Protein AF-R7V181-F1 (afdb_monomer_lite)

InterPro domains:
  IPR027806 Harbinger transposase-derived nuclease domain [PF13359] (1-72)

Radius of gyration: 14.09 Å; chains: 1; bounding box: 42×21×38 Å

Secondary structure (DSSP, 8-state):
-TTTEETTTTEE-EE--EEE-TTS-EEEEPPPEETTS-HHHHHHHSSHHHHS-TT------TT---HHHHHTT----

Organism: Capitella teleta (NCBI:txid283909)

Sequence (77 aa):
QQSTFSTYKNRNTAKALVGITQGGMVSFVSAAYGGSISDRQIVERSSLVRKCDCADKIMADKGFNVQDMFESQNTNF

Structure (mmCIF, N/CA/C/O backbone):
data_AF-R7V181-F1
#
_entry.id   AF-R7V181-F1
#
loop_
_atom_site.group_PDB
_atom_site.id
_atom_site.type_symbol
_atom_site.label_atom_id
_atom_site.label_alt_id
_atom_site.label_comp_id
_atom_site.label_asym_id
_atom_site.label_entity_id
_atom_site.label_seq_id
_atom_site.pdbx_PDB_ins_code
_atom_site.Cartn_x
_atom_site.Cartn_y
_atom_site.Cartn_z
_atom_site.occupancy
_atom_site.B_iso_or_equiv
_atom_site.auth_seq_id
_atom_site.auth_comp_id
_atom_site.auth_asym_id
_atom_site.auth_atom_id
_atom_site.pdbx_PDB_model_num
ATOM 1 N N . GLN A 1 1 ? 11.065 -4.440 -22.480 1.00 50.06 1 GLN A N 1
ATOM 2 C CA . GLN A 1 1 ? 11.929 -3.919 -21.391 1.00 50.06 1 GLN A CA 1
ATOM 3 C C . GLN A 1 1 ? 11.447 -2.585 -20.791 1.00 50.06 1 GLN A C 1
ATOM 5 O O . GLN A 1 1 ? 12.038 -2.136 -19.823 1.00 50.06 1 GLN A O 1
ATOM 10 N N . GLN A 1 2 ? 10.359 -1.969 -21.279 1.00 59.34 2 GLN A N 1
ATOM 11 C CA . GLN A 1 2 ? 9.883 -0.663 -20.785 1.00 59.34 2 GLN A CA 1
ATOM 12 C C . GLN A 1 2 ? 9.146 -0.728 -19.426 1.00 59.34 2 GLN A C 1
ATOM 14 O O . GLN A 1 2 ? 9.098 0.262 -18.710 1.00 59.34 2 GLN A O 1
ATOM 19 N N . SER A 1 3 ? 8.618 -1.898 -19.042 1.00 60.78 3 SER A N 1
ATOM 20 C CA . SER A 1 3 ? 7.772 -2.091 -17.846 1.00 60.78 3 SER A CA 1
ATOM 21 C C . SER A 1 3 ? 8.513 -2.089 -16.499 1.00 60.78 3 SER A C 1
ATOM 23 O O . SER A 1 3 ? 7.889 -2.094 -15.441 1.00 60.78 3 SER A O 1
ATOM 25 N N . THR A 1 4 ? 9.843 -2.146 -16.505 1.00 67.19 4 THR A N 1
ATOM 26 C CA . THR A 1 4 ? 10.676 -2.145 -15.289 1.00 67.19 4 THR A CA 1
ATOM 27 C C . THR A 1 4 ? 11.493 -0.870 -15.147 1.00 67.19 4 THR A C 1
ATOM 29 O O . THR A 1 4 ? 11.975 -0.585 -14.052 1.00 67.19 4 THR A O 1
ATOM 32 N N . PHE A 1 5 ? 11.635 -0.087 -16.216 1.00 67.56 5 PHE A N 1
ATOM 33 C CA . PHE A 1 5 ? 12.446 1.119 -16.211 1.00 67.56 5 PHE A CA 1
ATOM 34 C C . PHE A 1 5 ? 11.705 2.246 -15.489 1.00 67.56 5 PHE A C 1
ATOM 36 O O . PHE A 1 5 ? 10.661 2.713 -15.940 1.00 67.56 5 PHE A O 1
ATOM 43 N N . SER A 1 6 ? 12.244 2.683 -14.353 1.00 64.44 6 SER A N 1
ATOM 44 C CA . SER A 1 6 ? 11.724 3.844 -13.641 1.00 64.44 6 SER A CA 1
ATOM 45 C C . SER A 1 6 ? 12.484 5.081 -14.094 1.00 64.44 6 SER A C 1
ATOM 47 O O . SER A 1 6 ? 13.651 5.251 -13.742 1.00 64.44 6 SER A O 1
ATOM 49 N N . THR A 1 7 ? 11.816 5.977 -14.821 1.00 68.88 7 THR A N 1
ATOM 50 C CA . THR A 1 7 ? 12.388 7.275 -15.219 1.00 68.88 7 THR A CA 1
ATOM 51 C C . THR A 1 7 ? 12.869 8.073 -14.005 1.00 68.88 7 THR A C 1
ATOM 53 O O . THR A 1 7 ? 13.900 8.730 -14.065 1.00 68.88 7 THR A O 1
ATOM 56 N N . TYR A 1 8 ? 12.183 7.938 -12.865 1.00 72.81 8 TYR A N 1
ATOM 57 C CA . TYR A 1 8 ? 12.552 8.591 -11.607 1.00 72.81 8 TYR A CA 1
ATOM 58 C C . TYR A 1 8 ? 13.907 8.123 -11.044 1.00 72.81 8 TYR A C 1
ATOM 60 O O . TYR A 1 8 ? 14.625 8.910 -10.434 1.00 72.81 8 TYR A O 1
ATOM 68 N N . LYS A 1 9 ? 14.279 6.849 -11.240 1.00 75.88 9 LYS A N 1
ATOM 69 C CA . LYS A 1 9 ? 15.549 6.273 -10.748 1.00 75.88 9 LYS A CA 1
ATOM 70 C C . LYS A 1 9 ? 16.577 6.009 -11.853 1.00 75.88 9 LYS A C 1
ATOM 72 O O . LYS A 1 9 ? 17.673 5.547 -11.549 1.00 75.88 9 LYS A O 1
ATOM 77 N N . ASN A 1 10 ? 16.225 6.277 -13.112 1.00 77.44 10 ASN A N 1
ATOM 78 C CA . ASN A 1 10 ? 17.043 6.045 -14.304 1.00 77.44 10 ASN A CA 1
ATOM 79 C C . ASN A 1 10 ? 17.656 4.625 -14.377 1.00 77.44 10 ASN A C 1
ATOM 81 O O . ASN A 1 10 ? 18.786 4.425 -14.824 1.00 77.44 10 ASN A O 1
ATOM 85 N N . ARG A 1 11 ? 16.927 3.623 -13.872 1.00 78.69 11 ARG A N 1
ATOM 86 C CA . ARG A 1 11 ? 17.320 2.207 -13.854 1.00 78.69 11 ARG A CA 1
ATOM 87 C C . ARG A 1 11 ? 16.070 1.332 -13.787 1.00 78.69 11 ARG A C 1
ATOM 89 O O . ARG A 1 11 ? 14.996 1.789 -13.393 1.00 78.69 11 ARG A O 1
ATOM 96 N N . ASN A 1 12 ? 16.219 0.060 -14.150 1.00 79.19 12 ASN A N 1
ATOM 97 C CA . ASN A 1 12 ? 15.203 -0.947 -13.878 1.00 79.19 12 ASN A CA 1
ATOM 98 C C . ASN A 1 12 ? 15.034 -1.128 -12.367 1.00 79.19 12 ASN A C 1
ATOM 100 O O . ASN A 1 12 ? 15.994 -1.465 -11.673 1.00 79.19 12 ASN A O 1
ATOM 104 N N . THR A 1 13 ? 13.826 -0.905 -11.868 1.00 83.94 13 THR A N 1
ATOM 105 C CA . THR A 1 13 ? 13.475 -1.115 -10.463 1.00 83.94 13 THR A CA 1
ATOM 106 C C . THR A 1 13 ? 12.322 -2.102 -10.356 1.00 83.94 13 THR A C 1
ATOM 108 O O . THR A 1 13 ? 11.607 -2.357 -11.325 1.00 83.94 13 THR A O 1
ATOM 111 N N . ALA A 1 14 ? 12.160 -2.682 -9.172 1.00 86.12 14 ALA A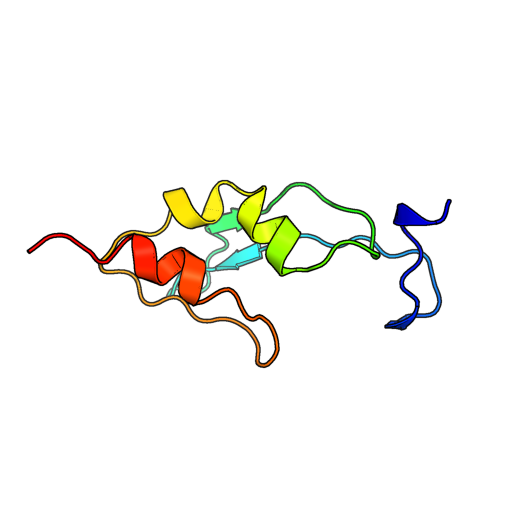 N 1
ATOM 112 C CA . ALA A 1 14 ? 10.963 -3.408 -8.787 1.00 86.12 14 ALA A CA 1
ATOM 113 C C . ALA A 1 14 ? 10.320 -2.683 -7.601 1.00 86.12 14 ALA A C 1
ATOM 115 O O . ALA A 1 14 ? 11.016 -2.055 -6.801 1.00 86.12 14 ALA A O 1
ATOM 116 N N . LYS A 1 15 ? 8.997 -2.756 -7.508 1.00 89.25 15 LYS A N 1
ATOM 117 C CA . LYS A 1 15 ? 8.194 -2.190 -6.425 1.00 89.25 15 LYS A CA 1
ATOM 118 C C . LYS A 1 15 ? 7.410 -3.303 -5.742 1.00 89.25 15 LYS A C 1
ATOM 120 O O . LYS A 1 15 ? 6.920 -4.209 -6.411 1.00 89.25 15 LYS A O 1
ATOM 125 N N . ALA A 1 16 ? 7.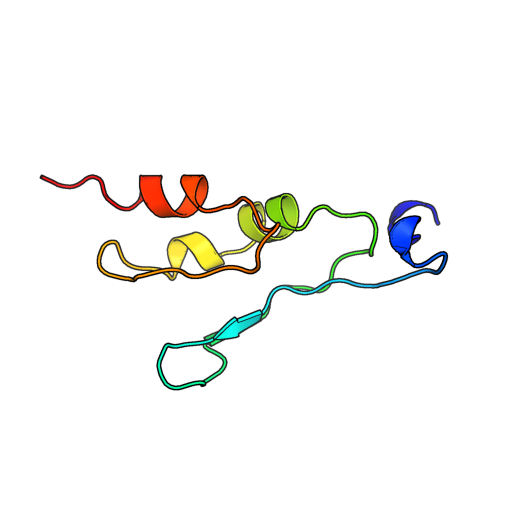256 -3.212 -4.430 1.00 90.31 16 ALA A N 1
ATOM 126 C CA . ALA A 1 16 ? 6.356 -4.054 -3.653 1.00 90.31 16 ALA A CA 1
ATOM 127 C C . ALA A 1 16 ? 5.673 -3.191 -2.590 1.00 90.31 16 ALA A C 1
ATOM 129 O O . ALA A 1 16 ? 6.263 -2.229 -2.099 1.00 90.31 16 ALA A O 1
ATOM 130 N N . LEU A 1 17 ? 4.433 -3.533 -2.254 1.00 90.88 17 LEU A N 1
ATOM 131 C CA . LEU A 1 17 ? 3.664 -2.884 -1.203 1.00 90.88 17 LEU A CA 1
ATOM 132 C C . LEU A 1 17 ? 3.806 -3.683 0.087 1.00 90.88 17 LEU A C 1
ATOM 134 O O . LEU A 1 17 ? 3.566 -4.892 0.092 1.00 90.88 17 LEU A O 1
ATOM 138 N N . VAL A 1 18 ? 4.157 -2.99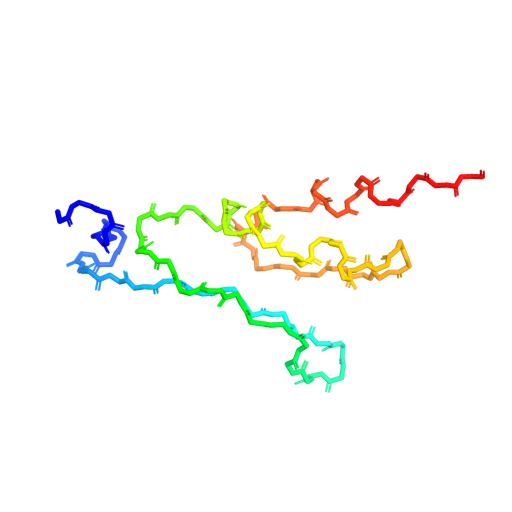9 1.171 1.00 91.00 18 VAL A N 1
ATOM 139 C CA . VAL A 1 18 ? 4.261 -3.585 2.508 1.00 91.00 18 VAL A CA 1
ATOM 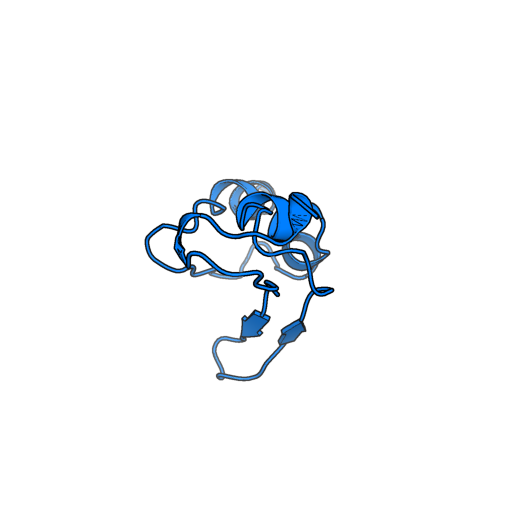140 C C . VAL A 1 18 ? 3.275 -2.874 3.425 1.00 91.00 18 VAL A C 1
ATOM 142 O O . VAL A 1 18 ? 3.310 -1.654 3.545 1.00 91.00 18 VAL A O 1
ATOM 145 N N . GLY A 1 19 ? 2.388 -3.641 4.054 1.00 90.56 19 GLY A N 1
ATOM 146 C CA . GLY A 1 19 ? 1.474 -3.157 5.085 1.00 90.56 19 GLY A CA 1
ATOM 147 C C . GLY A 1 19 ? 1.999 -3.526 6.468 1.00 90.56 19 GLY A C 1
ATOM 148 O O . GLY A 1 19 ? 2.318 -4.693 6.717 1.00 90.56 19 GLY A O 1
ATOM 149 N N . ILE A 1 20 ? 2.076 -2.544 7.364 1.00 90.50 20 ILE A N 1
ATOM 150 C CA . ILE A 1 20 ? 2.578 -2.699 8.733 1.00 90.50 20 ILE A CA 1
ATOM 151 C C . ILE A 1 20 ? 1.435 -2.389 9.707 1.00 90.50 20 ILE A C 1
ATOM 153 O O . ILE A 1 20 ? 0.686 -1.436 9.498 1.00 90.50 20 ILE A O 1
ATOM 157 N N . THR A 1 21 ? 1.273 -3.204 10.751 1.00 88.62 21 THR A N 1
ATOM 158 C CA . THR A 1 21 ? 0.302 -2.946 11.823 1.00 88.62 21 THR A CA 1
ATOM 159 C C . THR A 1 21 ? 0.744 -1.771 12.692 1.00 88.62 21 THR A C 1
ATOM 161 O O . THR A 1 21 ? 1.918 -1.406 12.725 1.00 88.62 21 THR A O 1
ATOM 164 N N . GLN A 1 22 ? -0.173 -1.223 13.491 1.00 83.44 22 GLN A N 1
ATOM 165 C CA . GLN A 1 22 ? 0.164 -0.193 14.483 1.00 83.44 22 GLN A CA 1
ATOM 166 C C . GLN A 1 22 ? 1.243 -0.652 15.485 1.00 83.44 22 GLN A C 1
ATOM 168 O O . GLN A 1 22 ? 1.986 0.172 16.005 1.00 83.44 22 GLN A O 1
ATOM 173 N N . GLY A 1 23 ? 1.371 -1.965 15.715 1.00 87.12 23 GLY A N 1
ATOM 174 C CA . GLY A 1 23 ? 2.416 -2.562 16.552 1.00 87.12 23 GLY A CA 1
ATOM 175 C C . GLY A 1 23 ? 3.774 -2.743 15.861 1.00 87.12 23 GLY A C 1
ATOM 176 O O . GLY A 1 23 ? 4.669 -3.342 16.448 1.00 87.12 23 GLY A O 1
ATOM 177 N N . GLY A 1 24 ? 3.937 -2.284 14.616 1.00 87.25 24 GLY A N 1
ATOM 178 C CA . GLY A 1 24 ? 5.194 -2.392 13.869 1.00 87.25 24 GLY A CA 1
ATOM 179 C C . GLY A 1 24 ? 5.440 -3.757 13.218 1.00 87.25 24 GLY A C 1
ATOM 180 O O . GLY A 1 24 ? 6.522 -3.993 12.683 1.00 87.25 24 GLY A O 1
ATOM 181 N N . MET A 1 25 ? 4.457 -4.664 13.231 1.00 90.62 25 MET A N 1
ATOM 182 C CA . MET A 1 25 ? 4.579 -5.974 12.587 1.00 90.62 25 MET A CA 1
ATOM 183 C C . MET A 1 25 ? 4.163 -5.909 11.119 1.00 90.62 25 MET A C 1
ATOM 185 O O . MET A 1 25 ? 3.154 -5.296 10.777 1.00 90.62 25 MET A O 1
ATOM 189 N N . VAL A 1 26 ? 4.894 -6.598 10.243 1.00 90.38 26 VAL A N 1
ATOM 190 C CA . VAL A 1 26 ? 4.494 -6.745 8.837 1.00 90.38 26 VAL A CA 1
ATOM 191 C C . VAL A 1 26 ? 3.252 -7.638 8.757 1.00 90.38 26 VAL A C 1
ATOM 193 O O . VAL A 1 26 ? 3.299 -8.805 9.133 1.00 90.38 26 VAL A O 1
ATOM 196 N N . SER A 1 27 ? 2.146 -7.090 8.253 1.00 89.19 27 SER A N 1
ATOM 197 C CA . SER A 1 27 ? 0.856 -7.789 8.098 1.00 89.19 27 SER A CA 1
ATOM 198 C C . SER A 1 27 ? 0.559 -8.166 6.644 1.00 89.19 27 SER A C 1
ATOM 200 O O . SER A 1 27 ? -0.238 -9.061 6.344 1.00 89.19 27 SER A O 1
ATOM 202 N N . PHE A 1 28 ? 1.208 -7.484 5.700 1.00 89.81 28 PHE A N 1
ATOM 203 C CA . PHE A 1 28 ? 0.958 -7.677 4.282 1.00 89.81 28 PHE A CA 1
ATOM 204 C C . PHE A 1 28 ? 2.204 -7.409 3.445 1.00 89.81 28 PHE A C 1
ATOM 206 O O . PHE A 1 28 ? 2.912 -6.432 3.676 1.00 89.81 28 PHE A O 1
ATOM 213 N N . VAL A 1 29 ? 2.420 -8.245 2.430 1.00 91.62 29 VAL A N 1
ATOM 214 C CA . VAL A 1 29 ? 3.399 -8.021 1.364 1.00 91.62 29 VAL A CA 1
ATOM 215 C C . VAL A 1 29 ? 2.729 -8.379 0.038 1.00 91.62 29 VAL A C 1
ATOM 217 O O . VAL A 1 29 ? 2.173 -9.471 -0.095 1.00 91.62 29 VAL A O 1
ATOM 220 N N . SER A 1 30 ? 2.736 -7.465 -0.934 1.00 90.50 30 SER A N 1
ATOM 221 C CA . SER A 1 30 ? 2.217 -7.745 -2.277 1.00 90.50 30 SER A CA 1
ATOM 222 C C . SER A 1 30 ? 3.207 -8.554 -3.113 1.00 90.50 30 SER A C 1
ATOM 224 O O . SER A 1 30 ? 4.403 -8.598 -2.826 1.00 90.50 30 SER A O 1
ATOM 226 N N . ALA A 1 31 ? 2.732 -9.096 -4.237 1.00 90.44 31 ALA A N 1
ATOM 227 C CA . ALA A 1 31 ? 3.628 -9.494 -5.317 1.00 90.44 31 ALA A CA 1
ATOM 228 C C . ALA A 1 31 ? 4.531 -8.318 -5.739 1.00 90.44 31 ALA A C 1
ATOM 230 O O . ALA A 1 31 ? 4.158 -7.148 -5.593 1.00 90.44 31 ALA A O 1
ATOM 231 N N . ALA A 1 32 ? 5.716 -8.637 -6.258 1.00 89.31 32 ALA A N 1
ATOM 232 C CA . ALA A 1 32 ? 6.614 -7.643 -6.824 1.00 89.31 32 ALA A CA 1
ATOM 233 C C . ALA A 1 32 ? 6.132 -7.225 -8.221 1.00 89.31 32 ALA A C 1
ATOM 235 O O . ALA A 1 32 ? 5.728 -8.057 -9.033 1.00 89.31 32 ALA A O 1
ATOM 236 N N . TYR A 1 33 ? 6.223 -5.933 -8.508 1.00 87.94 33 TYR A N 1
ATOM 237 C CA . TYR A 1 33 ? 5.857 -5.333 -9.784 1.00 87.94 33 TYR A CA 1
ATOM 238 C C . TYR A 1 33 ? 7.049 -4.601 -10.398 1.00 87.94 33 TYR A C 1
ATOM 240 O O . TYR A 1 33 ? 7.980 -4.197 -9.701 1.00 87.94 33 TYR A O 1
ATOM 248 N N . GLY A 1 34 ? 7.016 -4.398 -11.714 1.00 87.81 34 GLY A N 1
ATOM 249 C CA . GLY A 1 34 ? 8.008 -3.575 -12.399 1.00 87.81 34 GLY A CA 1
ATOM 250 C C . GLY A 1 34 ? 7.938 -2.109 -11.963 1.00 87.81 34 GLY A C 1
ATOM 251 O O . GLY A 1 34 ? 6.872 -1.583 -11.660 1.00 87.81 34 GLY A O 1
ATOM 252 N N . GLY A 1 35 ? 9.085 -1.438 -11.944 1.00 83.06 35 GLY A N 1
ATOM 253 C CA . GLY A 1 35 ? 9.273 -0.088 -11.416 1.00 83.06 35 GLY A CA 1
ATOM 254 C C . GLY A 1 35 ? 8.445 1.025 -12.052 1.00 83.06 35 GLY A C 1
ATOM 255 O O . GLY A 1 35 ? 8.340 2.105 -11.466 1.00 83.06 35 GLY A O 1
ATOM 256 N N . SER A 1 36 ? 7.868 0.777 -13.230 1.00 84.56 36 SER A N 1
ATOM 257 C CA . SER A 1 36 ? 7.026 1.737 -13.943 1.00 84.56 36 SER A CA 1
ATOM 258 C C . SER A 1 36 ? 5.565 1.731 -13.481 1.00 84.56 36 SER A C 1
ATOM 260 O O . SER A 1 36 ? 4.813 2.610 -13.892 1.00 84.56 36 SER A O 1
ATOM 262 N N . ILE A 1 37 ? 5.135 0.751 -12.674 1.00 87.06 37 ILE A N 1
ATOM 263 C CA . ILE A 1 37 ? 3.761 0.710 -12.159 1.00 87.06 37 ILE A CA 1
ATOM 264 C C . ILE A 1 37 ? 3.540 1.837 -11.136 1.00 87.06 37 ILE A C 1
ATOM 266 O O . ILE A 1 37 ? 4.443 2.177 -10.354 1.00 87.06 37 ILE A O 1
ATOM 270 N N . SER A 1 38 ? 2.341 2.422 -11.128 1.00 86.81 38 SER A N 1
ATOM 271 C CA . SER A 1 38 ? 1.977 3.393 -10.097 1.00 86.81 38 SER A CA 1
ATOM 272 C C . SER A 1 38 ? 1.679 2.690 -8.778 1.00 86.81 38 SER A C 1
ATOM 274 O O . SER A 1 38 ? 1.236 1.540 -8.744 1.00 86.81 38 SER A O 1
ATOM 276 N N . ASP A 1 39 ? 1.908 3.386 -7.672 1.00 87.31 39 ASP A N 1
ATOM 277 C CA . ASP A 1 39 ? 1.704 2.790 -6.357 1.00 87.31 39 ASP A CA 1
ATOM 278 C C . ASP A 1 39 ? 0.209 2.533 -6.086 1.00 87.31 39 ASP A C 1
ATOM 280 O O . ASP A 1 39 ? -0.159 1.490 -5.548 1.00 87.31 39 ASP A O 1
ATOM 284 N N . ARG A 1 40 ? -0.663 3.403 -6.618 1.00 87.94 40 ARG A N 1
ATOM 285 C CA . ARG A 1 40 ? -2.121 3.223 -6.659 1.00 87.94 40 ARG A CA 1
ATOM 286 C C . ARG A 1 40 ? -2.529 1.901 -7.322 1.00 87.94 40 ARG A C 1
ATOM 288 O O . ARG A 1 40 ? -3.297 1.136 -6.749 1.00 87.94 40 ARG A O 1
ATOM 295 N N . GLN A 1 41 ? -1.973 1.601 -8.498 1.00 89.50 41 GLN A N 1
ATOM 296 C CA . GLN A 1 41 ? -2.265 0.359 -9.224 1.00 89.50 41 GLN A CA 1
ATOM 297 C C . GLN A 1 41 ? -1.818 -0.887 -8.456 1.00 89.50 41 GLN A C 1
ATOM 299 O O . GLN A 1 41 ? -2.441 -1.941 -8.585 1.00 89.50 41 GLN A O 1
ATOM 304 N N . ILE A 1 42 ? -0.743 -0.790 -7.666 1.00 91.25 42 ILE A N 1
ATOM 305 C CA . ILE A 1 42 ? -0.320 -1.891 -6.796 1.00 91.25 42 ILE A CA 1
ATOM 306 C C . ILE A 1 42 ? -1.380 -2.138 -5.718 1.00 91.25 42 ILE A C 1
ATOM 308 O O . ILE A 1 42 ? -1.725 -3.295 -5.484 1.00 91.25 42 ILE A O 1
ATOM 312 N N . VAL A 1 43 ? -1.928 -1.082 -5.101 1.00 89.56 43 VAL A N 1
ATOM 313 C CA . VAL A 1 43 ? -2.991 -1.211 -4.090 1.00 89.56 43 VAL A CA 1
ATOM 314 C C . VAL A 1 43 ? -4.266 -1.799 -4.690 1.00 89.56 43 VAL A C 1
ATOM 316 O O . VAL A 1 43 ? -4.775 -2.769 -4.134 1.00 89.56 43 VAL A O 1
ATOM 319 N N . GLU A 1 44 ? -4.728 -1.302 -5.842 1.00 88.56 44 GLU A N 1
ATOM 320 C CA . GLU A 1 44 ? -5.940 -1.798 -6.529 1.00 88.56 44 GLU A CA 1
ATOM 321 C C . GLU A 1 44 ? -5.850 -3.288 -6.871 1.00 88.56 44 GLU A C 1
ATOM 323 O O . GLU A 1 44 ? -6.828 -4.026 -6.769 1.00 88.56 44 GLU A O 1
ATOM 328 N N . ARG A 1 45 ? -4.661 -3.744 -7.279 1.00 89.44 45 ARG A N 1
ATOM 329 C CA . ARG A 1 45 ? -4.403 -5.153 -7.612 1.00 89.44 45 ARG A CA 1
ATOM 330 C C . ARG A 1 45 ? -4.148 -6.018 -6.381 1.00 89.44 45 ARG A C 1
ATOM 332 O O . ARG A 1 45 ? -4.103 -7.241 -6.492 1.00 89.44 45 ARG A O 1
ATOM 339 N N . SER A 1 46 ? -3.926 -5.405 -5.223 1.00 87.62 46 SER A N 1
ATOM 340 C CA . SER A 1 46 ? -3.648 -6.109 -3.978 1.00 87.62 46 SER A CA 1
ATOM 341 C C . SER A 1 46 ? -4.931 -6.456 -3.231 1.00 87.62 46 SER A C 1
ATOM 343 O O . SER A 1 46 ? -5.960 -5.800 -3.354 1.00 87.62 46 SER A O 1
ATOM 345 N N . SER A 1 47 ? -4.850 -7.455 -2.35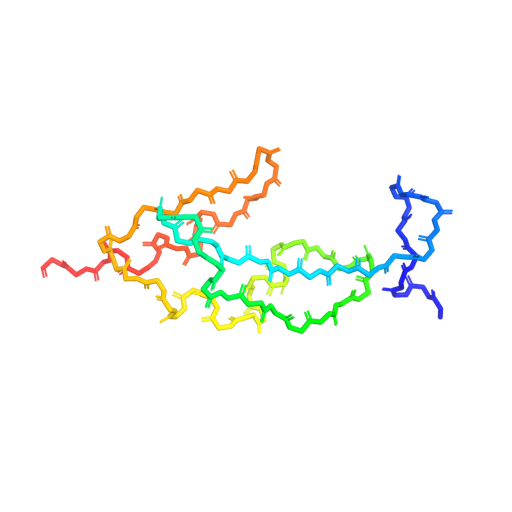7 1.00 86.31 47 SER A N 1
ATOM 346 C CA . SER A 1 47 ? -5.919 -7.737 -1.401 1.00 86.31 47 SER A CA 1
ATOM 347 C C . SER A 1 47 ? -5.832 -6.863 -0.141 1.00 86.31 47 SER A C 1
ATOM 349 O O . SER A 1 47 ? -6.455 -7.217 0.856 1.00 86.31 47 SER A O 1
ATOM 351 N N . LEU A 1 48 ? -5.024 -5.791 -0.130 1.00 86.81 48 LEU A N 1
ATOM 352 C CA . LEU A 1 48 ? -4.792 -4.984 1.072 1.00 86.81 48 LEU A CA 1
ATOM 353 C C . LEU A 1 48 ? -6.077 -4.296 1.534 1.00 86.81 48 LEU A C 1
ATOM 355 O O . LEU A 1 48 ? -6.421 -4.402 2.703 1.00 86.81 48 LEU A O 1
ATOM 359 N N . VAL A 1 49 ? -6.827 -3.684 0.611 1.00 84.12 49 VAL A N 1
ATOM 360 C CA . VAL A 1 49 ? -8.082 -2.978 0.930 1.00 84.12 49 VAL A CA 1
ATOM 361 C C . VAL A 1 49 ? -9.079 -3.898 1.632 1.00 84.12 49 VAL A C 1
ATOM 363 O O . VAL A 1 49 ? -9.735 -3.471 2.569 1.00 84.12 49 VAL A O 1
ATOM 366 N N . ARG A 1 50 ? -9.146 -5.178 1.243 1.00 83.50 50 ARG A N 1
ATOM 367 C CA . ARG A 1 50 ? -10.040 -6.180 1.853 1.00 83.50 50 ARG A CA 1
ATOM 368 C C . ARG A 1 50 ? -9.589 -6.676 3.229 1.00 83.50 50 ARG A C 1
ATOM 370 O O . ARG A 1 50 ? -10.367 -7.336 3.903 1.00 83.50 50 ARG A O 1
ATOM 377 N N . LYS A 1 51 ? -8.327 -6.452 3.598 1.00 83.00 51 LYS A N 1
ATOM 378 C CA . LYS A 1 51 ? -7.769 -6.852 4.898 1.00 83.00 51 LYS A CA 1
ATOM 379 C C . LYS A 1 51 ? -7.923 -5.766 5.963 1.00 83.00 51 LYS A C 1
ATOM 381 O O . LYS A 1 51 ? -7.707 -6.068 7.130 1.00 83.00 51 LYS A O 1
ATOM 386 N N . CYS A 1 52 ? -8.234 -4.539 5.556 1.00 82.25 52 CYS A N 1
ATOM 387 C CA . CYS A 1 52 ? -8.491 -3.421 6.453 1.00 82.25 52 CYS A CA 1
ATOM 388 C C . CYS A 1 52 ? -9.970 -3.398 6.834 1.00 82.25 52 CYS A C 1
ATOM 390 O O . CYS A 1 52 ? -10.828 -3.551 5.964 1.00 82.25 52 CYS A O 1
ATOM 392 N N . ASP A 1 53 ? -10.241 -3.197 8.118 1.00 80.44 53 ASP A N 1
ATOM 393 C CA . ASP A 1 53 ? -11.593 -3.030 8.645 1.00 80.44 53 ASP A CA 1
ATOM 394 C C . ASP A 1 53 ? -12.021 -1.552 8.590 1.00 80.44 53 ASP A C 1
ATOM 396 O O . ASP A 1 53 ? -11.187 -0.645 8.529 1.00 80.44 53 ASP A O 1
ATOM 400 N N . CYS A 1 54 ? -13.325 -1.283 8.655 1.00 74.44 54 CYS A N 1
ATOM 401 C CA . CYS A 1 54 ? -13.898 0.067 8.686 1.00 74.44 54 CYS A CA 1
ATOM 402 C C . CYS A 1 54 ? -13.363 0.894 9.870 1.00 74.44 54 CYS A C 1
ATOM 404 O O . CYS A 1 54 ? -13.255 2.118 9.793 1.00 74.44 54 CYS A O 1
ATOM 406 N N . ALA A 1 55 ? -13.020 0.216 10.970 1.00 79.81 55 ALA A N 1
ATOM 407 C CA . ALA A 1 55 ? -12.474 0.826 12.177 1.00 79.81 55 ALA A CA 1
ATOM 408 C C . ALA A 1 55 ? -10.965 1.137 12.090 1.00 79.81 55 ALA A C 1
ATOM 410 O O . ALA A 1 55 ? -10.436 1.851 12.951 1.00 79.81 55 ALA A O 1
ATOM 411 N N . ASP A 1 56 ? -10.259 0.627 11.075 1.00 81.62 56 ASP A N 1
ATOM 412 C CA . ASP A 1 56 ? -8.816 0.804 10.957 1.00 81.62 56 ASP A CA 1
ATOM 413 C C . ASP A 1 56 ? -8.450 2.196 10.432 1.00 81.62 56 ASP A C 1
ATOM 415 O O . ASP A 1 56 ? -8.950 2.684 9.418 1.00 81.62 56 ASP A O 1
ATOM 419 N N . LYS A 1 57 ? -7.482 2.833 11.098 1.00 82.75 57 LYS A N 1
ATOM 420 C CA . LYS A 1 57 ? -6.853 4.060 10.599 1.00 82.75 57 LYS A CA 1
ATOM 421 C C . LYS A 1 57 ? -5.675 3.698 9.710 1.00 82.75 57 LYS A C 1
ATOM 423 O O . LYS A 1 57 ? -4.643 3.237 10.199 1.00 82.75 57 LYS A O 1
ATOM 428 N N . ILE A 1 58 ? -5.829 3.942 8.415 1.00 84.56 58 ILE A N 1
ATOM 429 C CA . ILE A 1 58 ? -4.783 3.713 7.420 1.00 84.56 58 ILE A CA 1
ATOM 430 C C . ILE A 1 58 ? -3.946 4.981 7.263 1.00 84.56 58 ILE A C 1
ATOM 432 O O . ILE A 1 58 ? -4.480 6.084 7.167 1.00 84.56 58 ILE A O 1
ATOM 436 N N . MET A 1 59 ? -2.625 4.817 7.256 1.00 86.88 59 MET A N 1
ATOM 437 C CA . MET A 1 59 ? -1.661 5.885 6.998 1.00 86.88 59 MET A CA 1
ATOM 438 C C . MET A 1 59 ? -0.807 5.498 5.795 1.00 86.88 59 MET A C 1
ATOM 440 O O . MET A 1 59 ? -0.435 4.334 5.646 1.00 86.88 59 MET A O 1
ATOM 444 N N . ALA A 1 60 ? -0.481 6.474 4.954 1.00 86.94 60 ALA A N 1
ATOM 445 C CA . ALA A 1 60 ? 0.382 6.290 3.797 1.00 86.94 60 ALA A CA 1
ATOM 446 C C . ALA A 1 60 ? 1.345 7.475 3.648 1.00 86.94 60 ALA A C 1
ATOM 448 O O . ALA A 1 60 ? 1.101 8.562 4.180 1.00 86.94 60 ALA A O 1
ATOM 449 N N . ASP A 1 61 ? 2.443 7.263 2.921 1.00 83.50 61 ASP A N 1
ATOM 450 C CA . ASP A 1 61 ? 3.451 8.296 2.687 1.00 83.50 61 ASP A CA 1
ATOM 451 C C . ASP A 1 61 ? 2.882 9.507 1.931 1.00 83.50 61 ASP A C 1
ATOM 453 O O . ASP A 1 61 ? 1.982 9.397 1.094 1.00 83.50 61 ASP A O 1
ATOM 457 N N . LYS A 1 62 ? 3.453 10.690 2.188 1.00 75.31 62 LYS A N 1
ATOM 458 C CA . LYS A 1 62 ? 3.058 11.954 1.550 1.00 75.31 62 LYS A CA 1
ATOM 459 C C . LYS A 1 62 ? 3.350 11.905 0.041 1.00 75.31 62 LYS A C 1
ATOM 461 O O . LYS A 1 62 ? 4.467 12.168 -0.392 1.00 75.31 62 LYS A O 1
ATOM 466 N N . GLY A 1 63 ? 2.332 11.563 -0.749 1.00 78.38 63 GLY A N 1
ATOM 467 C CA . GLY A 1 63 ? 2.421 11.318 -2.199 1.00 78.38 63 GLY A CA 1
ATOM 468 C C . GLY A 1 63 ? 1.728 10.024 -2.644 1.00 78.38 63 GLY A C 1
ATOM 469 O O . GLY A 1 63 ? 1.498 9.821 -3.834 1.00 78.38 63 GLY A O 1
ATOM 470 N N . PHE A 1 64 ? 1.343 9.178 -1.691 1.00 81.69 64 PHE A N 1
ATOM 471 C CA . PHE A 1 64 ? 0.656 7.915 -1.908 1.00 81.69 64 PHE A CA 1
ATOM 472 C C . PHE A 1 64 ? -0.868 8.119 -1.802 1.00 81.69 64 PHE A C 1
ATOM 474 O O . PHE A 1 64 ? -1.480 7.915 -0.756 1.00 81.69 64 PHE A O 1
ATOM 481 N N . ASN A 1 65 ? -1.488 8.599 -2.885 1.00 81.94 65 ASN A N 1
ATOM 482 C CA . ASN A 1 65 ? -2.912 8.955 -2.899 1.00 81.94 65 ASN A CA 1
ATOM 483 C C . ASN A 1 65 ? -3.808 7.726 -3.149 1.00 81.94 65 ASN A C 1
ATOM 485 O O . ASN A 1 65 ? -4.147 7.397 -4.291 1.00 81.94 65 ASN A O 1
ATOM 489 N N . VAL A 1 66 ? -4.126 7.021 -2.063 1.00 86.12 66 VAL A N 1
ATOM 490 C CA . VAL A 1 66 ? -4.995 5.827 -2.056 1.00 86.12 66 VAL A CA 1
ATOM 491 C C . VAL A 1 66 ? -6.088 5.893 -0.995 1.00 86.12 66 VAL A C 1
ATOM 493 O O . VAL A 1 66 ? -6.795 4.911 -0.791 1.00 86.12 66 VAL A O 1
ATOM 496 N N . GLN A 1 67 ? -6.180 7.009 -0.268 1.00 82.44 67 GLN A N 1
ATOM 497 C CA . GLN A 1 67 ? -7.076 7.146 0.878 1.00 82.44 67 GLN A CA 1
ATOM 498 C C . GLN A 1 67 ? -8.533 6.877 0.476 1.00 82.44 67 GLN A C 1
ATOM 500 O O . GLN A 1 67 ? -9.244 6.162 1.178 1.00 82.44 67 GLN A O 1
ATOM 505 N N . ASP A 1 68 ? -8.916 7.331 -0.719 1.00 84.31 68 ASP A N 1
ATOM 506 C CA . ASP A 1 68 ? -10.225 7.115 -1.338 1.00 84.31 68 ASP A CA 1
ATOM 507 C C . ASP A 1 68 ? -10.606 5.628 -1.460 1.00 84.31 68 ASP A C 1
ATOM 509 O O . ASP A 1 68 ? -11.777 5.267 -1.355 1.00 84.31 68 ASP A O 1
ATOM 513 N N . MET A 1 69 ? -9.627 4.732 -1.627 1.00 83.38 69 MET A N 1
ATOM 514 C CA . MET A 1 69 ? -9.892 3.292 -1.717 1.00 83.38 69 MET A CA 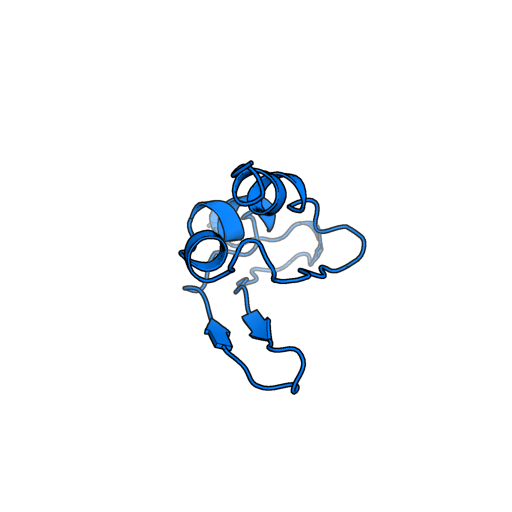1
ATOM 515 C C . MET A 1 69 ? -10.315 2.691 -0.383 1.00 83.38 69 MET A C 1
ATOM 517 O O . MET A 1 69 ? -11.119 1.760 -0.355 1.00 83.38 69 MET A O 1
ATOM 521 N N . PHE A 1 70 ? -9.768 3.210 0.715 1.00 79.00 70 PHE A N 1
ATOM 522 C CA . PHE A 1 70 ? -10.049 2.725 2.064 1.00 79.00 70 PHE A CA 1
ATOM 523 C C . PHE A 1 70 ? -11.275 3.418 2.673 1.00 79.00 70 PHE A C 1
ATOM 525 O O . PHE A 1 70 ? -11.948 2.832 3.513 1.00 79.00 70 PHE A O 1
ATOM 532 N N . GLU A 1 71 ? -11.625 4.620 2.208 1.00 71.81 71 GLU A N 1
ATOM 533 C CA . GLU A 1 71 ? -12.838 5.338 2.624 1.00 71.81 71 GLU A CA 1
ATOM 534 C C . GLU A 1 71 ? -14.132 4.618 2.213 1.00 71.81 71 GLU A C 1
ATOM 536 O O . GLU A 1 71 ? -15.106 4.641 2.961 1.00 71.81 71 GLU A O 1
ATOM 541 N N . SER A 1 72 ? -14.138 3.911 1.075 1.00 60.81 72 SER A N 1
ATOM 542 C CA . SER A 1 72 ? -15.315 3.159 0.600 1.00 60.81 72 SER A CA 1
ATOM 543 C C . SER A 1 72 ? -15.758 2.016 1.528 1.00 60.81 72 SER A C 1
ATOM 545 O O . SER A 1 72 ? -16.929 1.641 1.519 1.00 60.81 72 SER A O 1
ATOM 547 N N . GLN A 1 73 ? -14.859 1.502 2.376 1.00 56.59 73 GLN A N 1
ATOM 548 C CA . GLN A 1 73 ? -15.185 0.508 3.405 1.00 56.59 73 GLN A CA 1
ATOM 549 C C . GLN A 1 73 ? -16.001 1.128 4.553 1.00 56.59 73 GLN A C 1
ATOM 551 O O . GLN A 1 73 ? -16.730 0.423 5.234 1.00 56.59 73 GLN A O 1
ATOM 556 N N . ASN A 1 74 ? -15.935 2.445 4.769 1.00 52.91 74 ASN A N 1
ATOM 557 C CA . ASN A 1 74 ? -16.455 3.118 5.964 1.00 52.91 74 ASN A CA 1
ATOM 558 C C . ASN A 1 74 ? -17.943 3.522 5.868 1.00 52.91 74 ASN A C 1
ATOM 560 O O . ASN A 1 74 ? -18.369 4.511 6.461 1.00 52.91 74 ASN A O 1
ATOM 564 N N . THR A 1 75 ? -18.744 2.787 5.090 1.00 40.84 75 THR A N 1
ATOM 565 C CA . THR A 1 75 ? -20.179 3.060 4.897 1.00 40.84 75 THR A CA 1
ATOM 566 C C . THR A 1 75 ? -21.039 1.903 5.403 1.00 40.84 75 THR A C 1
ATOM 568 O O . THR A 1 75 ? -21.546 1.100 4.632 1.00 40.84 75 THR A O 1
ATOM 571 N N . ASN A 1 76 ? -21.228 1.830 6.721 1.00 44.47 76 ASN A N 1
ATOM 572 C CA . ASN A 1 76 ? -22.376 1.150 7.327 1.00 44.47 76 ASN A CA 1
ATOM 573 C C . ASN A 1 76 ? -22.881 2.015 8.491 1.00 44.47 76 ASN A C 1
ATOM 575 O O . ASN A 1 76 ? -22.206 2.125 9.513 1.00 44.47 76 ASN A O 1
ATOM 579 N N . PHE A 1 77 ? -24.032 2.661 8.280 1.00 41.91 77 PHE A N 1
ATOM 580 C CA . PHE A 1 77 ? -24.845 3.301 9.320 1.00 41.91 77 PHE A CA 1
ATOM 581 C C . PHE A 1 77 ? -25.898 2.313 9.818 1.00 41.91 77 PHE A C 1
ATOM 583 O O . PHE A 1 77 ? -26.440 1.577 8.960 1.00 41.91 77 PHE A O 1
#

pLDDT: mean 80.26, std 12.2, range [40.84, 91.62]

Foldseek 3Di:
DVFQQDPVVRDRDKDWDWDADPVRHTPDIFDIGHNPDDPLVSVVPDCVLVVDALPDDDDDDDVNPNVVSNVVRVDDD